Protein AF-A0A8J6YPR9-F1 (afdb_monomer_lite)

Secondary structure (DSSP, 8-state):
-HHHHHHHHHHHHHHHHHHHHHHHHH---S---HIIIIIHHHHHHHHHHHHHHHHHHHHHHHTT----HHHHHHHHHHHHHHHHHHHHHHHHHHHH-TTHHHHHHHHHHHHHHHHHHHHHTT---SSS-S--HHHHHHHHHHHHHHHHHHHHHHHHHHHHHHHHHTT--

Radius of gyration: 18.38 Å; chains: 1; bounding box: 36×32×60 Å

Structure (mmCIF, N/CA/C/O backbone):
data_AF-A0A8J6YPR9-F1
#
_entry.id   AF-A0A8J6YPR9-F1
#
loop_
_atom_site.group_PDB
_atom_site.id
_atom_site.type_symbol
_atom_site.label_atom_id
_atom_site.label_alt_id
_atom_site.label_comp_id
_atom_site.label_asym_id
_atom_site.label_entity_id
_atom_site.label_seq_id
_atom_site.pdbx_PDB_ins_code
_atom_site.Cartn_x
_atom_site.Cartn_y
_atom_site.Cartn_z
_atom_site.occupancy
_atom_site.B_iso_or_equiv
_atom_site.auth_seq_id
_atom_site.auth_comp_id
_atom_site.auth_asym_id
_atom_site.auth_atom_id
_atom_site.pdbx_PDB_model_num
ATOM 1 N N . LEU A 1 1 ? -7.363 9.226 1.409 1.00 83.69 1 LEU A N 1
ATOM 2 C CA . LEU A 1 1 ? -7.779 8.668 0.100 1.00 83.69 1 LEU A CA 1
ATOM 3 C C . LEU A 1 1 ? -6.749 8.934 -0.997 1.00 83.69 1 LEU A C 1
ATOM 5 O O . LEU A 1 1 ? -6.087 7.987 -1.381 1.00 83.69 1 LEU A O 1
ATOM 9 N N . LEU A 1 2 ? -6.554 10.178 -1.457 1.00 90.38 2 LEU A N 1
ATOM 10 C CA . LEU A 1 2 ? -5.672 10.500 -2.596 1.00 90.38 2 LEU A CA 1
ATOM 11 C C . LEU A 1 2 ? -4.241 9.928 -2.480 1.00 90.38 2 LEU A C 1
ATOM 13 O O . LEU A 1 2 ? -3.763 9.321 -3.428 1.00 90.38 2 LEU A O 1
ATOM 17 N N . VAL A 1 3 ? -3.612 10.000 -1.301 1.00 91.25 3 VAL A N 1
ATOM 18 C CA . VAL A 1 3 ? -2.294 9.376 -1.035 1.00 91.25 3 VAL A CA 1
ATOM 19 C C . VAL A 1 3 ? -2.285 7.860 -1.296 1.00 91.25 3 VAL A C 1
ATOM 21 O O . VAL A 1 3 ? -1.325 7.345 -1.852 1.00 91.25 3 VAL A O 1
ATOM 24 N N . ILE A 1 4 ? -3.370 7.150 -0.963 1.00 91.00 4 ILE A N 1
ATOM 25 C CA . ILE A 1 4 ? -3.507 5.697 -1.180 1.00 91.00 4 ILE A CA 1
ATOM 26 C C . ILE A 1 4 ? -3.558 5.392 -2.683 1.00 91.00 4 ILE A C 1
ATOM 28 O O . ILE A 1 4 ? -2.908 4.458 -3.141 1.00 91.00 4 ILE A O 1
ATOM 32 N N . LEU A 1 5 ? -4.293 6.206 -3.453 1.00 93.44 5 LEU A N 1
ATOM 33 C CA . LEU A 1 5 ? -4.380 6.080 -4.913 1.00 93.44 5 LEU A CA 1
ATOM 34 C C . LEU A 1 5 ? -3.020 6.340 -5.576 1.00 93.44 5 LEU A C 1
ATOM 36 O O . LEU A 1 5 ? -2.607 5.567 -6.435 1.00 93.44 5 LEU A O 1
ATOM 40 N N . ILE A 1 6 ? -2.310 7.392 -5.144 1.00 92.62 6 ILE A N 1
ATOM 41 C CA . ILE A 1 6 ? -0.958 7.707 -5.630 1.00 92.62 6 ILE A CA 1
ATOM 42 C C . ILE A 1 6 ? -0.003 6.559 -5.301 1.00 92.62 6 ILE A C 1
ATOM 44 O O . ILE A 1 6 ? 0.664 6.074 -6.207 1.00 92.62 6 ILE A O 1
ATOM 48 N N . TYR A 1 7 ? 0.031 6.074 -4.056 1.00 90.38 7 TYR A N 1
ATOM 49 C CA . TYR A 1 7 ? 0.888 4.948 -3.679 1.00 90.38 7 TYR A CA 1
ATOM 50 C C . TYR A 1 7 ? 0.592 3.707 -4.534 1.00 90.38 7 TYR A C 1
ATOM 52 O O . TYR A 1 7 ? 1.498 3.153 -5.151 1.00 90.38 7 TYR A O 1
ATOM 60 N N . ALA A 1 8 ? -0.680 3.296 -4.605 1.00 92.19 8 ALA A N 1
ATOM 61 C CA . ALA A 1 8 ? -1.105 2.105 -5.339 1.00 92.19 8 ALA A CA 1
ATOM 62 C C . ALA A 1 8 ? -0.763 2.169 -6.835 1.00 92.19 8 ALA A C 1
ATOM 64 O O . ALA A 1 8 ? -0.546 1.127 -7.446 1.00 92.19 8 ALA A O 1
ATOM 65 N N . PHE A 1 9 ? -0.744 3.366 -7.431 1.00 92.62 9 PHE A N 1
ATOM 66 C CA . PHE A 1 9 ? -0.441 3.561 -8.850 1.00 92.62 9 PHE A CA 1
ATOM 67 C C . PHE A 1 9 ? 1.059 3.703 -9.118 1.00 92.62 9 PHE A C 1
AT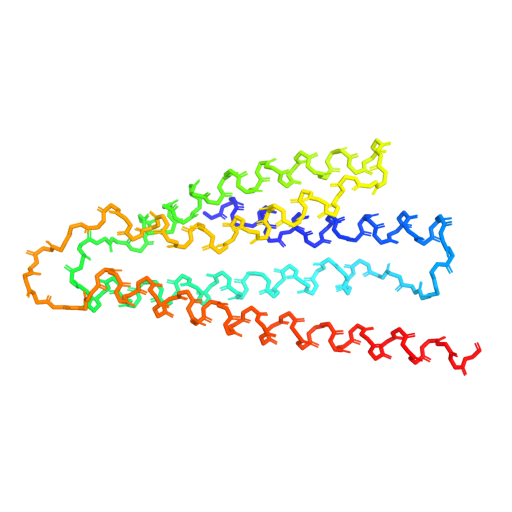OM 69 O O . PHE A 1 9 ? 1.602 3.021 -9.987 1.00 92.62 9 PHE A O 1
ATOM 76 N N . PHE A 1 10 ? 1.748 4.562 -8.364 1.00 89.50 10 PHE A N 1
ATOM 77 C CA . PHE A 1 10 ? 3.169 4.811 -8.586 1.00 89.50 10 PHE A CA 1
ATOM 78 C C . PHE A 1 10 ? 4.036 3.609 -8.205 1.00 89.50 10 PHE A C 1
ATOM 80 O O . PHE A 1 10 ? 5.068 3.416 -8.841 1.00 89.50 10 PHE A O 1
ATOM 87 N N . PHE A 1 11 ? 3.637 2.787 -7.222 1.00 87.19 11 PHE A N 1
ATOM 88 C CA . PHE A 1 11 ? 4.412 1.605 -6.834 1.00 87.19 11 PHE A CA 1
ATOM 89 C C . PHE A 1 11 ? 4.656 0.662 -8.024 1.00 87.19 11 PHE A C 1
ATOM 91 O O . PHE A 1 11 ? 5.816 0.497 -8.404 1.00 87.19 11 PHE A O 1
ATOM 98 N N . PRO A 1 12 ? 3.630 0.107 -8.697 1.00 88.50 12 PRO A N 1
ATOM 99 C CA . PRO A 1 12 ? 3.859 -0.735 -9.866 1.00 88.50 12 PRO A CA 1
ATOM 100 C C . PRO A 1 12 ? 4.373 0.038 -11.090 1.00 88.50 12 PRO A C 1
ATOM 102 O O . PRO A 1 12 ? 5.142 -0.522 -11.866 1.00 88.50 12 PRO A O 1
ATOM 105 N N . LEU A 1 13 ? 4.042 1.328 -11.247 1.00 89.38 13 LEU A N 1
ATOM 106 C CA . LEU A 1 13 ? 4.606 2.162 -12.317 1.00 89.38 13 LEU A CA 1
ATOM 107 C C . LEU A 1 13 ? 6.139 2.270 -12.226 1.00 89.38 13 LEU A C 1
ATOM 109 O O . LEU A 1 13 ? 6.826 2.197 -13.243 1.00 89.38 13 LEU A O 1
ATOM 113 N N . MET A 1 14 ? 6.680 2.415 -11.017 1.00 85.12 14 MET A N 1
ATOM 114 C CA . MET A 1 14 ? 8.121 2.459 -10.766 1.00 85.12 14 MET A CA 1
ATOM 115 C C . MET A 1 14 ? 8.794 1.121 -11.107 1.00 85.12 14 MET A C 1
ATOM 117 O O . MET A 1 14 ? 9.836 1.125 -11.760 1.00 85.12 14 MET A O 1
ATOM 121 N N . PHE A 1 15 ? 8.1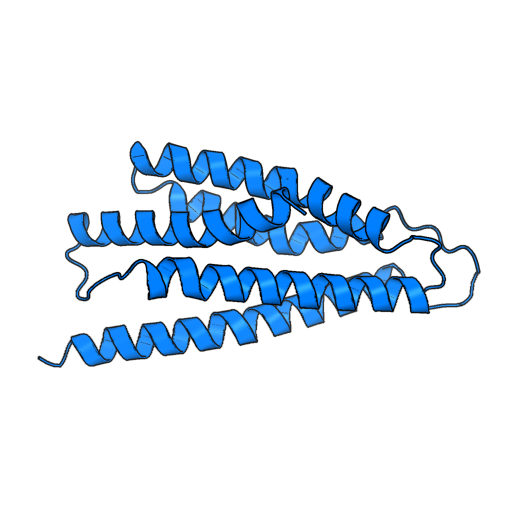87 -0.017 -10.745 1.00 79.88 15 PHE A N 1
ATOM 122 C CA . PHE A 1 15 ? 8.685 -1.337 -11.162 1.00 79.88 15 PHE A CA 1
ATOM 123 C C . PHE A 1 15 ? 8.634 -1.519 -12.684 1.00 79.88 15 PHE A C 1
ATOM 125 O O . PHE A 1 15 ? 9.585 -2.032 -13.264 1.00 79.88 15 PHE A O 1
ATOM 132 N N . TYR A 1 16 ? 7.571 -1.058 -13.347 1.00 85.94 16 TYR A N 1
ATOM 133 C CA . TYR A 1 16 ? 7.458 -1.096 -14.806 1.00 85.94 16 TYR A CA 1
ATOM 134 C C . TYR A 1 16 ? 8.562 -0.287 -15.506 1.00 85.94 16 TYR A C 1
ATOM 136 O O . TYR A 1 16 ? 9.188 -0.797 -16.431 1.00 85.94 16 TYR A O 1
ATOM 144 N N . VAL A 1 17 ? 8.861 0.932 -15.040 1.00 84.81 17 VAL A N 1
ATOM 145 C CA . VAL A 1 17 ? 9.975 1.735 -15.583 1.00 84.81 17 VAL A CA 1
ATOM 146 C C . VAL A 1 17 ? 11.331 1.069 -15.329 1.00 84.81 17 VAL A C 1
ATOM 148 O O . VAL A 1 17 ? 12.166 1.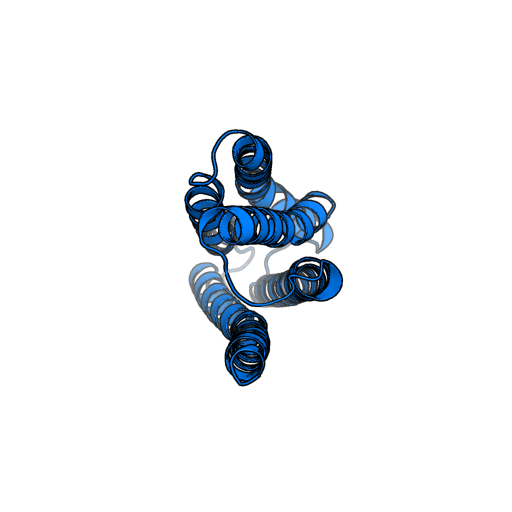047 -16.232 1.00 84.81 17 VAL A O 1
ATOM 151 N N . GLY A 1 18 ? 11.539 0.468 -14.152 1.00 79.38 18 GLY A N 1
ATOM 152 C CA . GLY A 1 18 ? 12.735 -0.332 -13.867 1.00 79.38 18 GLY A CA 1
ATOM 153 C C . GLY A 1 18 ? 12.904 -1.498 -14.849 1.00 79.38 18 GLY A C 1
ATOM 154 O O . GLY A 1 18 ? 13.946 -1.618 -15.486 1.00 79.38 18 GLY A O 1
ATOM 155 N N . LEU A 1 19 ? 11.853 -2.300 -15.050 1.00 78.50 19 LEU A N 1
ATOM 156 C CA . LEU A 1 19 ? 11.863 -3.437 -15.979 1.00 78.50 19 LEU A CA 1
ATOM 157 C C . LEU A 1 19 ? 12.120 -3.025 -17.436 1.00 78.50 19 LEU A C 1
ATOM 159 O O . LEU A 1 19 ? 12.846 -3.726 -18.140 1.00 78.50 19 LEU A O 1
ATOM 163 N N . LEU A 1 20 ? 11.578 -1.888 -17.889 1.00 82.75 20 LEU A N 1
ATOM 164 C CA . LEU A 1 20 ? 11.875 -1.359 -19.224 1.00 82.75 20 LEU A CA 1
ATOM 165 C C . LEU A 1 20 ? 13.362 -1.009 -19.382 1.00 82.75 20 LEU A C 1
ATOM 167 O O . LEU A 1 20 ? 13.964 -1.410 -20.375 1.00 82.75 20 LEU A O 1
ATOM 171 N N . ARG A 1 21 ? 13.980 -0.351 -18.391 1.00 78.25 21 ARG A N 1
ATOM 172 C CA . ARG A 1 21 ? 15.427 -0.068 -18.416 1.00 78.25 21 ARG A CA 1
ATOM 173 C C . ARG A 1 21 ? 16.266 -1.347 -18.407 1.00 78.25 21 ARG A C 1
ATOM 175 O O . ARG A 1 21 ? 17.200 -1.474 -19.190 1.00 78.25 21 ARG A O 1
ATOM 182 N N . MET A 1 22 ? 15.886 -2.347 -17.610 1.00 75.69 22 MET A N 1
ATOM 183 C CA . MET A 1 22 ? 16.559 -3.653 -17.622 1.00 75.69 22 MET A CA 1
ATOM 184 C C . MET A 1 22 ? 16.404 -4.397 -18.962 1.00 75.69 22 MET A C 1
ATOM 186 O O . MET A 1 22 ? 17.311 -5.134 -19.349 1.00 75.69 22 MET A O 1
ATOM 190 N N . LYS A 1 23 ? 15.295 -4.208 -19.700 1.00 80.44 23 LYS A N 1
ATOM 191 C CA . LYS A 1 23 ? 15.139 -4.736 -21.071 1.00 80.44 23 LYS A CA 1
ATOM 192 C C . LYS A 1 23 ? 16.139 -4.096 -22.034 1.00 80.44 23 LYS A C 1
ATOM 194 O O . LYS A 1 23 ? 16.719 -4.809 -22.847 1.00 80.44 23 LYS A O 1
ATOM 199 N N . GLU A 1 24 ? 16.346 -2.785 -21.929 1.00 78.44 24 GLU A N 1
ATOM 200 C CA . GLU A 1 24 ? 17.310 -2.037 -22.749 1.00 78.44 24 GLU A CA 1
ATOM 201 C C . GLU A 1 24 ? 18.767 -2.422 -22.430 1.00 78.44 24 GLU A C 1
ATOM 203 O O . GLU A 1 24 ? 19.571 -2.566 -23.348 1.00 78.44 24 GLU A O 1
ATOM 208 N N . GLU A 1 25 ? 19.103 -2.640 -21.154 1.00 76.12 25 GLU A N 1
ATOM 209 C CA . GLU A 1 25 ? 20.479 -2.923 -20.709 1.00 76.12 25 GLU A CA 1
ATOM 210 C C . GLU A 1 25 ? 20.885 -4.408 -20.790 1.00 76.12 25 GLU A C 1
ATOM 212 O O . GLU A 1 25 ? 22.040 -4.710 -21.089 1.00 76.12 25 GLU A O 1
ATOM 217 N N . ILE A 1 26 ? 19.966 -5.344 -20.516 1.00 74.50 26 ILE A N 1
ATOM 218 C CA . ILE A 1 26 ? 20.267 -6.782 -20.321 1.00 74.50 26 ILE A CA 1
ATOM 219 C C . ILE A 1 26 ? 19.512 -7.676 -21.333 1.00 74.50 26 ILE A C 1
ATOM 221 O O . ILE A 1 26 ? 19.571 -8.899 -21.252 1.00 74.50 26 ILE A O 1
ATOM 225 N N . LEU A 1 27 ? 18.812 -7.089 -22.315 1.00 72.00 27 LEU A N 1
ATOM 226 C CA . LEU A 1 27 ? 18.060 -7.811 -23.359 1.00 72.00 27 LEU A CA 1
ATOM 227 C C . LEU A 1 27 ? 17.079 -8.856 -22.793 1.00 72.00 27 LEU A C 1
ATOM 229 O O . LEU A 1 27 ? 16.980 -9.977 -23.295 1.00 72.00 27 LEU A O 1
ATOM 233 N N . LEU A 1 28 ? 16.337 -8.488 -21.741 1.00 71.50 28 LEU A N 1
ATOM 234 C CA . LEU A 1 28 ? 15.324 -9.367 -21.151 1.00 71.50 28 LEU A CA 1
ATOM 235 C C . LEU A 1 28 ? 14.276 -9.789 -22.206 1.00 71.50 28 LEU A C 1
ATOM 237 O O . LEU A 1 28 ? 13.653 -8.914 -22.821 1.00 71.50 28 LEU A O 1
ATOM 241 N N . PRO A 1 29 ? 14.037 -11.101 -22.404 1.00 67.56 29 PRO A N 1
ATOM 242 C CA . PRO A 1 29 ? 13.009 -11.578 -23.320 1.00 67.56 29 PRO A CA 1
ATOM 243 C C . PRO A 1 29 ? 11.608 -11.267 -22.775 1.00 67.56 29 PRO A C 1
ATOM 245 O O . PRO A 1 29 ? 11.366 -11.336 -21.570 1.00 67.56 29 PRO A O 1
ATOM 248 N N . GLY A 1 30 ? 10.676 -10.962 -23.681 1.00 71.44 30 GLY A N 1
ATOM 249 C CA . GLY A 1 30 ? 9.266 -10.711 -23.368 1.00 71.44 30 GLY A CA 1
ATOM 250 C C . GLY A 1 30 ? 8.819 -9.254 -23.528 1.00 71.44 30 GLY A C 1
ATOM 251 O O . GLY A 1 30 ? 9.616 -8.312 -23.512 1.00 71.44 30 GLY A O 1
ATOM 252 N N . ASP A 1 31 ? 7.509 -9.066 -23.694 1.00 78.06 31 ASP A N 1
ATOM 253 C CA . ASP A 1 31 ? 6.888 -7.754 -23.878 1.00 78.06 31 ASP A CA 1
ATOM 254 C C . ASP A 1 31 ? 6.195 -7.265 -22.606 1.00 78.06 31 ASP A C 1
ATOM 256 O O . ASP A 1 31 ? 5.124 -7.726 -22.209 1.00 78.06 31 ASP A O 1
ATOM 260 N N . PHE A 1 32 ? 6.816 -6.268 -21.976 1.00 82.50 32 PHE A N 1
ATOM 261 C CA . PHE A 1 32 ? 6.289 -5.590 -20.800 1.00 82.50 32 PHE A CA 1
ATOM 262 C C . PHE A 1 32 ? 5.120 -4.681 -21.196 1.00 82.50 32 PHE A C 1
ATOM 264 O O . PHE A 1 32 ? 5.316 -3.540 -21.612 1.00 82.50 32 PHE A O 1
ATOM 271 N N . THR A 1 33 ? 3.884 -5.171 -21.077 1.00 88.69 33 THR A N 1
ATOM 272 C CA . THR A 1 33 ? 2.693 -4.361 -21.378 1.00 88.69 33 THR A CA 1
ATOM 273 C C . THR A 1 33 ? 2.222 -3.563 -20.158 1.00 88.69 33 THR A C 1
ATOM 275 O O . THR A 1 33 ? 2.019 -4.107 -19.072 1.00 88.69 33 THR A O 1
ATOM 278 N N . PHE A 1 34 ? 1.966 -2.262 -20.328 1.00 88.38 34 PHE A N 1
ATOM 279 C CA . PHE A 1 34 ? 1.497 -1.378 -19.247 1.00 88.38 34 PHE A CA 1
ATOM 280 C C . PHE A 1 34 ? 0.247 -1.909 -18.510 1.00 88.38 34 PHE A C 1
ATOM 282 O O . PHE A 1 34 ? 0.126 -1.788 -17.290 1.00 88.38 34 PHE A O 1
ATOM 289 N N . LEU A 1 35 ? -0.679 -2.549 -19.236 1.00 90.12 35 LEU A N 1
ATOM 290 C CA . LEU A 1 35 ? -1.892 -3.135 -18.657 1.00 90.12 35 LEU A CA 1
ATOM 291 C C . LEU A 1 35 ? -1.574 -4.256 -17.651 1.00 90.12 35 LEU A C 1
ATOM 293 O O . LEU A 1 35 ? -2.188 -4.320 -16.585 1.00 90.12 35 LEU A O 1
ATOM 297 N N . GLN A 1 36 ? -0.614 -5.125 -17.977 1.00 86.94 36 GLN A N 1
ATOM 298 C CA . GLN A 1 36 ? -0.203 -6.223 -17.103 1.00 86.94 36 GLN A CA 1
ATOM 299 C C . GLN A 1 36 ? 0.653 -5.721 -15.940 1.00 86.94 36 GLN A C 1
ATOM 301 O O . GLN A 1 36 ? 0.367 -6.080 -14.808 1.00 86.94 36 GLN A O 1
ATOM 306 N N . TYR A 1 37 ? 1.648 -4.869 -16.201 1.00 86.88 37 TYR A N 1
ATOM 307 C CA . TYR A 1 37 ? 2.678 -4.515 -15.217 1.00 86.88 37 TYR A CA 1
ATOM 308 C C . TYR A 1 37 ? 2.346 -3.290 -14.351 1.00 86.88 37 TYR A C 1
ATOM 310 O O . TYR A 1 37 ? 2.949 -3.123 -13.294 1.00 86.88 37 TYR A O 1
ATOM 318 N N . VAL A 1 38 ? 1.378 -2.455 -14.751 1.00 91.06 38 VAL A N 1
ATOM 319 C CA . VAL A 1 38 ? 0.932 -1.286 -13.969 1.00 91.06 38 VAL A CA 1
ATOM 320 C C . VAL A 1 38 ? -0.524 -1.425 -13.539 1.00 91.06 38 VAL A C 1
ATOM 322 O O . VAL A 1 38 ? -0.814 -1.411 -12.344 1.00 91.06 38 VAL A O 1
ATOM 325 N N . MET A 1 39 ? -1.453 -1.594 -14.486 1.00 94.19 39 MET A N 1
ATOM 326 C CA . MET A 1 39 ? -2.891 -1.516 -14.180 1.00 94.19 39 MET A CA 1
ATOM 327 C C . MET A 1 39 ? -3.407 -2.699 -13.351 1.00 94.19 39 MET A C 1
ATOM 329 O O . MET A 1 39 ? -4.138 -2.475 -12.386 1.00 94.19 39 MET A O 1
ATOM 333 N N . LYS A 1 40 ? -3.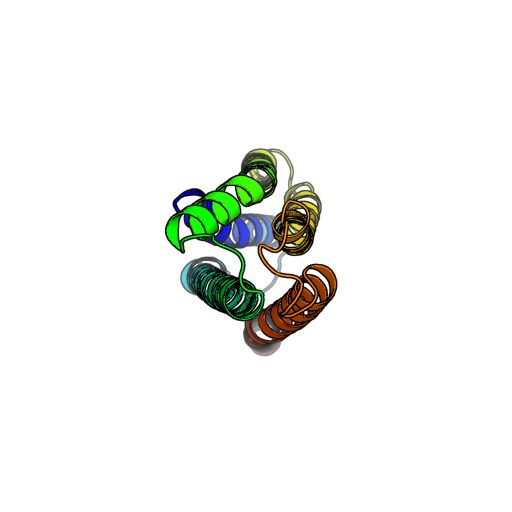026 -3.945 -13.677 1.00 90.19 40 LYS A N 1
ATOM 334 C CA . LYS A 1 40 ? -3.368 -5.125 -12.855 1.00 90.19 40 LYS A CA 1
ATOM 335 C C . LYS A 1 40 ? -2.849 -4.958 -11.406 1.00 90.19 40 LYS A C 1
ATOM 337 O O . LYS A 1 40 ? -3.681 -4.953 -10.496 1.00 90.19 40 LYS A O 1
ATOM 342 N N . PRO A 1 41 ? -1.536 -4.745 -11.158 1.00 90.12 41 PRO A N 1
ATOM 343 C CA . PRO A 1 41 ? -1.009 -4.459 -9.825 1.00 90.12 41 PRO A CA 1
ATOM 344 C C . PRO A 1 41 ? -1.671 -3.283 -9.110 1.00 90.12 41 PRO A C 1
ATOM 346 O O . PRO A 1 41 ? -1.943 -3.397 -7.921 1.00 90.12 41 PRO A O 1
ATOM 349 N N . PHE A 1 42 ? -1.983 -2.182 -9.802 1.00 93.56 42 PHE A N 1
ATOM 350 C CA . PHE A 1 42 ? -2.689 -1.040 -9.211 1.00 93.56 42 PHE A CA 1
ATOM 351 C C . PHE A 1 42 ? -4.013 -1.467 -8.562 1.00 93.56 42 PHE A C 1
ATOM 353 O O . PHE A 1 42 ? -4.244 -1.175 -7.387 1.00 93.56 42 PHE A O 1
ATOM 360 N N . PHE A 1 43 ? -4.853 -2.226 -9.273 1.00 93.81 43 PHE A N 1
ATOM 361 C CA . PHE A 1 43 ? -6.103 -2.738 -8.705 1.00 93.81 43 PHE A CA 1
ATOM 362 C C . PHE A 1 43 ? -5.878 -3.771 -7.589 1.00 93.81 43 PHE A C 1
ATOM 364 O O . PHE A 1 43 ? -6.630 -3.767 -6.613 1.00 93.81 43 PHE A O 1
ATOM 371 N N . LEU A 1 44 ? -4.826 -4.597 -7.667 1.00 91.25 44 LEU A N 1
ATOM 372 C CA . LEU A 1 44 ? -4.440 -5.498 -6.571 1.00 91.25 44 LEU A CA 1
ATOM 373 C C . LEU A 1 44 ? -4.014 -4.721 -5.314 1.00 91.25 44 LEU A C 1
ATOM 375 O O . LEU A 1 44 ? -4.424 -5.088 -4.214 1.00 91.25 44 LEU A O 1
ATOM 379 N N . PHE A 1 45 ? -3.275 -3.616 -5.452 1.00 89.81 45 PHE A N 1
ATOM 380 C CA . PHE A 1 45 ? -2.929 -2.732 -4.336 1.00 89.81 45 PHE A CA 1
ATOM 381 C C . PHE A 1 45 ? -4.155 -2.021 -3.757 1.00 89.81 45 PHE A C 1
ATOM 383 O O . PHE A 1 45 ? -4.280 -1.933 -2.537 1.00 89.81 45 PHE A O 1
ATOM 390 N N . LEU A 1 46 ? -5.101 -1.567 -4.587 1.00 92.88 46 LEU A N 1
ATOM 391 C CA . LEU A 1 46 ? -6.366 -1.013 -4.089 1.00 92.88 46 LEU A CA 1
ATOM 392 C C . LEU A 1 46 ? -7.180 -2.051 -3.303 1.00 92.88 46 LEU A C 1
ATOM 394 O O . LEU A 1 46 ? -7.697 -1.729 -2.232 1.00 92.88 46 LEU A O 1
ATOM 398 N N . LEU A 1 47 ? -7.257 -3.294 -3.788 1.00 92.69 47 LEU A N 1
ATOM 399 C CA . LEU A 1 47 ? -7.921 -4.393 -3.084 1.00 92.69 47 LEU A CA 1
ATOM 400 C C . LEU A 1 47 ? -7.208 -4.727 -1.766 1.00 92.69 47 LEU A C 1
ATOM 402 O O . LEU A 1 47 ? -7.861 -4.825 -0.728 1.00 92.69 47 LEU A O 1
ATOM 406 N N . PHE A 1 48 ? -5.876 -4.825 -1.783 1.00 90.25 48 PHE A N 1
ATOM 407 C CA . PHE A 1 48 ? -5.049 -4.990 -0.588 1.00 90.25 48 PHE A CA 1
ATOM 408 C C . PHE A 1 48 ? -5.365 -3.907 0.453 1.00 90.25 48 PHE A C 1
ATOM 410 O O . PHE A 1 48 ? -5.687 -4.233 1.598 1.00 90.25 48 PHE A O 1
ATOM 417 N N . PHE A 1 49 ? -5.353 -2.631 0.057 1.00 90.50 49 PHE A N 1
ATOM 418 C CA . PHE A 1 49 ? -5.653 -1.509 0.945 1.00 90.50 49 PHE A CA 1
ATOM 419 C C . PHE A 1 49 ? -7.090 -1.535 1.481 1.00 90.50 49 PHE A C 1
ATOM 421 O O . PHE A 1 49 ? -7.297 -1.253 2.661 1.00 90.50 49 PHE A O 1
ATOM 428 N N . ALA A 1 50 ? -8.074 -1.911 0.660 1.00 91.50 50 ALA A N 1
ATOM 429 C CA . ALA A 1 50 ? -9.465 -2.044 1.089 1.00 91.50 50 ALA A CA 1
ATOM 430 C C . ALA A 1 50 ? -9.644 -3.157 2.139 1.00 91.50 50 ALA A C 1
ATOM 432 O O . ALA A 1 50 ? -10.289 -2.936 3.165 1.00 91.50 50 ALA A O 1
ATOM 433 N N . VAL A 1 51 ? -9.022 -4.323 1.927 1.00 91.56 51 VAL A N 1
ATOM 434 C CA . VAL A 1 51 ? -9.042 -5.441 2.887 1.00 91.56 51 VAL A CA 1
ATOM 435 C C . VAL A 1 51 ? -8.325 -5.060 4.184 1.00 91.56 51 VAL A C 1
ATOM 437 O O . VAL A 1 51 ? -8.884 -5.249 5.262 1.00 91.56 51 VAL A O 1
ATOM 440 N N . ASN A 1 52 ? -7.136 -4.452 4.096 1.00 88.31 52 ASN A N 1
ATOM 441 C CA . ASN A 1 52 ? -6.387 -3.945 5.252 1.00 88.31 52 ASN A CA 1
ATOM 442 C C . ASN A 1 52 ? -7.242 -2.978 6.083 1.00 88.31 52 ASN A C 1
ATOM 444 O O . ASN A 1 52 ? -7.400 -3.163 7.288 1.00 88.31 52 ASN A O 1
ATOM 448 N N . TYR A 1 53 ? -7.836 -1.972 5.435 1.00 90.06 53 TYR A N 1
ATOM 449 C CA . TYR A 1 53 ? -8.712 -1.000 6.086 1.00 90.06 53 TYR A CA 1
ATOM 450 C C . TYR A 1 53 ? -9.907 -1.671 6.778 1.00 90.06 53 TYR A C 1
ATOM 452 O O . TYR A 1 53 ? -10.204 -1.337 7.924 1.00 90.06 53 TYR A O 1
ATOM 460 N N . GLY A 1 54 ? -10.552 -2.647 6.130 1.00 91.12 54 GLY A N 1
ATOM 461 C CA . GLY A 1 54 ? -11.659 -3.410 6.713 1.00 91.12 54 GLY A CA 1
ATOM 462 C C . GLY A 1 54 ? -11.255 -4.206 7.958 1.00 91.12 54 GLY A C 1
ATOM 463 O O . GLY A 1 54 ? -11.957 -4.159 8.968 1.00 91.12 54 GLY A O 1
ATOM 464 N N . VAL A 1 55 ? -10.099 -4.876 7.924 1.00 90.31 55 VAL A N 1
ATOM 465 C CA . VAL A 1 55 ? -9.535 -5.621 9.066 1.00 90.31 55 VAL A CA 1
ATOM 466 C C . VAL A 1 55 ? -9.220 -4.679 10.228 1.00 90.31 55 VAL A C 1
ATOM 468 O O . VAL A 1 55 ? -9.614 -4.947 11.365 1.00 90.31 55 VAL A O 1
ATOM 471 N N . ILE A 1 56 ? -8.574 -3.543 9.948 1.00 88.31 56 ILE A N 1
ATOM 472 C CA . ILE A 1 56 ? -8.279 -2.524 10.960 1.00 88.31 56 ILE A CA 1
ATOM 473 C C . ILE A 1 56 ? -9.583 -2.010 11.576 1.00 88.31 56 ILE A C 1
ATOM 475 O O . ILE A 1 56 ? -9.743 -2.047 12.795 1.00 88.31 56 ILE A O 1
ATOM 479 N N . TYR A 1 57 ? -10.540 -1.581 10.749 1.00 89.31 57 TYR A N 1
ATOM 480 C CA . TYR A 1 57 ? -11.824 -1.052 11.203 1.00 89.31 57 TYR A CA 1
ATOM 481 C C . TYR A 1 57 ? -12.574 -2.052 12.095 1.00 89.31 57 TYR A C 1
ATOM 483 O O . TYR A 1 57 ? -13.003 -1.688 13.191 1.00 89.31 57 TYR A O 1
ATOM 491 N N . PHE A 1 58 ? -12.624 -3.329 11.698 1.00 90.06 58 PHE A N 1
ATOM 492 C CA . PHE A 1 58 ? -13.190 -4.412 12.504 1.00 90.06 58 PHE A CA 1
ATOM 493 C C . PHE A 1 58 ? -12.538 -4.507 13.893 1.00 90.06 58 PHE A C 1
ATOM 495 O O . PHE A 1 58 ? -13.240 -4.510 14.908 1.00 90.06 58 PHE A O 1
ATOM 502 N N . PHE A 1 59 ? -11.203 -4.516 13.973 1.00 87.12 59 PHE A N 1
ATOM 503 C CA . PHE A 1 59 ? -10.508 -4.578 15.262 1.00 87.12 59 PHE A CA 1
ATOM 504 C C . PHE A 1 59 ? -10.709 -3.331 16.130 1.00 87.12 59 PHE A C 1
ATOM 506 O O . PHE A 1 59 ? -10.785 -3.463 17.351 1.00 87.12 59 PHE A O 1
ATOM 513 N N . TYR A 1 60 ? -10.851 -2.140 15.545 1.00 84.00 60 TYR A N 1
ATOM 514 C CA . TYR A 1 60 ? -11.198 -0.928 16.299 1.00 84.00 60 TYR A CA 1
ATOM 515 C C . TYR A 1 60 ? -12.616 -1.009 16.881 1.00 84.00 60 TYR A C 1
ATOM 517 O O . TYR A 1 60 ? -12.817 -0.671 18.052 1.00 84.00 60 TYR A O 1
ATOM 525 N N . THR A 1 61 ? -13.582 -1.513 16.103 1.00 85.31 61 THR A N 1
ATOM 526 C CA . THR A 1 61 ? -14.962 -1.735 16.556 1.00 85.31 61 THR A CA 1
ATOM 527 C C . THR A 1 61 ? -15.016 -2.754 17.699 1.00 85.31 61 THR A C 1
ATOM 529 O O . THR A 1 61 ? -15.582 -2.467 18.755 1.00 85.31 61 THR A O 1
ATOM 532 N N . VAL A 1 62 ? -14.371 -3.916 17.548 1.00 86.88 62 VAL A N 1
ATOM 533 C CA . VAL A 1 62 ? -14.320 -4.967 18.586 1.00 86.88 62 VAL A CA 1
ATOM 534 C C . VAL A 1 62 ? -13.499 -4.529 19.810 1.00 86.88 62 VAL A C 1
ATOM 536 O O . VAL A 1 62 ? -13.830 -4.870 20.947 1.00 86.88 62 VAL A O 1
ATOM 539 N N . GLY A 1 63 ? -12.452 -3.727 19.604 1.00 82.69 63 GLY A N 1
ATOM 540 C CA . GLY A 1 63 ? -11.626 -3.123 20.652 1.00 82.69 63 GLY A CA 1
ATOM 541 C C . GLY A 1 63 ? -12.296 -1.983 21.427 1.00 82.69 63 GLY A C 1
ATOM 542 O O . GLY A 1 63 ? -11.696 -1.481 22.378 1.00 82.69 63 GLY A O 1
ATOM 543 N N . LYS A 1 64 ? -13.520 -1.577 21.051 1.00 82.25 64 LYS A N 1
ATOM 544 C CA . LYS A 1 64 ? -14.275 -0.461 21.653 1.00 82.25 64 LYS A CA 1
ATOM 545 C C . LYS A 1 64 ? -13.480 0.849 21.691 1.00 82.25 64 LYS A C 1
ATOM 547 O O . LYS A 1 64 ? -13.479 1.573 22.688 1.00 82.25 64 LYS A O 1
ATOM 552 N N . VAL A 1 65 ? -12.792 1.148 20.593 1.00 80.44 65 VAL A N 1
ATOM 553 C CA . VAL A 1 65 ? -12.106 2.425 20.385 1.00 80.44 65 VAL A CA 1
ATOM 554 C C . VAL A 1 65 ? -13.075 3.377 19.685 1.00 80.44 65 VAL A C 1
ATOM 556 O O . VAL A 1 65 ? -13.542 3.067 18.589 1.00 80.44 65 VAL A O 1
ATOM 559 N N . LYS A 1 66 ? -13.368 4.549 20.268 1.00 76.88 66 LYS A N 1
ATOM 560 C CA . LYS A 1 66 ? -14.094 5.608 19.546 1.00 76.88 66 LYS A CA 1
ATOM 561 C C . LYS A 1 66 ? -13.197 6.198 18.462 1.00 76.88 66 LYS A C 1
ATOM 563 O O . LYS A 1 66 ? -12.405 7.103 18.711 1.00 76.88 66 LYS A O 1
ATOM 568 N N . MET A 1 67 ? -13.341 5.680 17.249 1.00 82.19 67 MET A N 1
ATOM 569 C CA . MET A 1 67 ? -12.808 6.296 16.044 1.00 82.19 67 MET A CA 1
ATOM 570 C C . MET A 1 67 ? -13.766 6.029 14.889 1.00 82.19 67 MET A C 1
ATOM 572 O O . MET A 1 67 ? -14.145 4.886 14.638 1.00 82.19 67 MET A O 1
ATOM 576 N N . ASP A 1 68 ? -14.190 7.086 14.208 1.00 87.56 68 ASP A N 1
ATOM 577 C CA . ASP A 1 68 ? -15.028 6.978 13.023 1.00 87.56 68 ASP A CA 1
ATOM 578 C C . ASP A 1 68 ? -14.209 6.495 11.811 1.00 87.56 68 ASP A C 1
ATOM 580 O O . ASP A 1 68 ? -12.980 6.630 11.748 1.00 87.56 68 ASP A O 1
ATOM 584 N N . GLY A 1 69 ? -14.904 5.924 10.825 1.00 86.69 69 GLY A N 1
ATOM 585 C CA . GLY A 1 69 ? -14.268 5.360 9.635 1.00 86.69 69 GLY A CA 1
ATOM 586 C C . GLY A 1 69 ? -13.504 6.394 8.799 1.00 86.69 69 GLY A C 1
ATOM 587 O O . GLY A 1 69 ? -12.473 6.051 8.212 1.00 86.69 69 GLY A O 1
ATOM 588 N N . PHE A 1 70 ? -13.948 7.656 8.778 1.00 88.69 70 PHE A N 1
ATOM 589 C CA . PHE A 1 70 ? -13.284 8.721 8.026 1.00 88.69 70 PHE A CA 1
ATOM 590 C C . PHE A 1 70 ? -11.982 9.154 8.704 1.00 88.69 70 PHE A C 1
ATOM 592 O O . PHE A 1 70 ? -10.958 9.233 8.025 1.00 88.69 70 PHE A O 1
ATOM 599 N N . THR A 1 71 ? -11.961 9.325 10.028 1.00 88.12 71 THR A N 1
ATOM 600 C CA . THR A 1 71 ? -10.728 9.565 10.797 1.00 88.12 71 THR A CA 1
ATOM 601 C C . THR A 1 71 ? -9.745 8.406 10.659 1.00 88.12 71 THR A C 1
ATOM 603 O O . THR A 1 71 ? -8.545 8.646 10.516 1.00 88.12 71 THR A O 1
ATOM 606 N N . LEU A 1 72 ? -10.216 7.151 10.637 1.00 87.38 72 LEU A N 1
ATOM 607 C CA . LEU A 1 72 ? -9.350 6.002 10.352 1.00 87.38 72 LEU A CA 1
ATOM 608 C C . LEU A 1 72 ? -8.730 6.085 8.956 1.00 87.38 72 LEU A C 1
ATOM 610 O O . LEU A 1 72 ? -7.515 5.957 8.823 1.00 87.38 72 LEU A O 1
ATOM 614 N N . LEU A 1 73 ? -9.535 6.351 7.928 1.00 88.81 73 LEU A N 1
ATOM 615 C CA . LEU A 1 73 ? -9.062 6.449 6.546 1.00 88.81 73 LEU A CA 1
ATOM 616 C C . LEU A 1 73 ? -8.127 7.655 6.335 1.00 88.81 73 LEU A C 1
ATOM 618 O O . LEU A 1 73 ? -7.194 7.589 5.530 1.00 88.81 73 LEU A O 1
ATOM 622 N N . ALA A 1 74 ? -8.356 8.746 7.069 1.00 87.94 74 ALA A N 1
ATOM 623 C CA . ALA A 1 74 ? -7.483 9.911 7.104 1.00 87.94 74 ALA A CA 1
ATOM 624 C C . ALA A 1 74 ? -6.131 9.563 7.739 1.00 87.94 74 ALA A C 1
ATOM 626 O O . ALA A 1 74 ? -5.108 9.770 7.095 1.00 87.94 74 ALA A O 1
ATOM 627 N N . ARG A 1 75 ? -6.110 8.949 8.933 1.00 86.62 75 ARG A N 1
ATOM 628 C CA . ARG A 1 75 ? -4.869 8.480 9.585 1.00 86.62 75 ARG A CA 1
ATOM 629 C C . ARG A 1 75 ? -4.098 7.495 8.707 1.00 86.62 75 ARG A C 1
ATOM 631 O O . ARG A 1 75 ? -2.889 7.645 8.561 1.00 86.62 75 ARG A O 1
ATOM 638 N N . TYR A 1 76 ? -4.796 6.549 8.080 1.00 85.81 76 TYR A N 1
ATOM 639 C CA . TYR A 1 76 ? -4.213 5.584 7.146 1.00 85.81 76 TYR A CA 1
ATOM 640 C C . TYR A 1 76 ? -3.497 6.284 5.981 1.00 85.81 76 TYR A C 1
ATOM 642 O O . TYR A 1 76 ? -2.326 6.025 5.712 1.00 85.81 76 TYR A O 1
ATOM 650 N N . GLY A 1 77 ? -4.173 7.249 5.345 1.00 86.38 77 GLY A N 1
ATOM 651 C CA . GLY A 1 77 ? -3.581 8.078 4.295 1.00 86.38 77 GLY A CA 1
ATOM 652 C C . GLY A 1 77 ? -2.409 8.936 4.783 1.00 86.38 77 GLY A C 1
ATOM 653 O O . GLY A 1 77 ? -1.395 9.005 4.098 1.00 86.38 77 GLY A O 1
ATOM 654 N N . SER A 1 78 ? -2.513 9.551 5.964 1.00 87.81 78 SER A N 1
ATOM 655 C CA . SER A 1 78 ? -1.453 10.397 6.523 1.00 87.81 78 SER A CA 1
ATOM 656 C C . SER A 1 78 ? -0.159 9.621 6.752 1.00 87.81 78 SER A C 1
ATOM 658 O O . SER A 1 78 ? 0.896 10.091 6.334 1.00 87.81 78 SER A O 1
ATOM 660 N N . ILE A 1 79 ? -0.220 8.422 7.342 1.00 86.06 79 ILE A N 1
ATOM 661 C CA . ILE A 1 79 ? 0.981 7.609 7.607 1.00 86.06 79 ILE A CA 1
ATOM 662 C C . ILE A 1 79 ? 1.587 7.084 6.290 1.00 86.06 79 ILE A C 1
ATOM 664 O O . ILE A 1 79 ? 2.807 7.071 6.146 1.00 86.06 79 ILE A O 1
ATOM 668 N N . LEU A 1 80 ? 0.762 6.762 5.282 1.00 87.25 80 LEU A N 1
ATOM 669 C CA . LEU A 1 80 ? 1.234 6.416 3.932 1.00 87.25 80 LEU A CA 1
ATOM 670 C C . LEU A 1 80 ? 1.908 7.576 3.179 1.00 87.25 80 LEU A C 1
ATOM 672 O O . LEU A 1 80 ? 2.577 7.324 2.175 1.00 87.25 80 LEU A O 1
ATOM 676 N N . THR A 1 81 ? 1.791 8.826 3.640 1.00 88.56 81 THR A N 1
ATOM 677 C CA . THR A 1 81 ? 2.394 9.988 2.957 1.00 88.56 81 THR A CA 1
ATOM 678 C C . THR A 1 81 ? 3.906 9.842 2.830 1.00 88.56 81 THR A C 1
ATOM 680 O O . THR A 1 81 ? 4.431 10.043 1.741 1.00 88.56 81 THR A O 1
ATOM 683 N N . LEU A 1 82 ? 4.608 9.439 3.896 1.00 85.31 82 LEU A N 1
ATOM 684 C CA . LEU A 1 82 ? 6.069 9.308 3.869 1.00 85.31 82 LEU A CA 1
ATOM 685 C C . LEU A 1 82 ? 6.543 8.188 2.911 1.00 85.31 82 LEU A C 1
ATOM 687 O O . LEU A 1 82 ? 7.358 8.496 2.040 1.00 85.31 82 LEU A O 1
ATOM 691 N N . PRO A 1 83 ? 6.011 6.945 2.959 1.00 86.00 83 PRO A N 1
ATOM 692 C CA . PRO A 1 83 ? 6.283 5.929 1.937 1.00 86.00 83 PRO A CA 1
ATOM 693 C C . PRO A 1 83 ? 5.964 6.387 0.509 1.00 86.00 83 PRO A C 1
ATOM 695 O O . PRO A 1 83 ? 6.734 6.112 -0.405 1.00 86.00 83 PRO A O 1
ATOM 698 N N . THR A 1 84 ? 4.864 7.122 0.311 1.00 89.00 84 THR A N 1
ATOM 699 C CA . THR A 1 84 ? 4.490 7.662 -1.010 1.00 89.00 84 THR A CA 1
ATOM 700 C C . THR A 1 84 ? 5.505 8.691 -1.504 1.00 89.00 84 THR A C 1
ATOM 702 O O . THR A 1 84 ? 5.863 8.690 -2.675 1.00 89.00 84 THR A O 1
ATOM 705 N N . LEU A 1 85 ? 5.997 9.559 -0.619 1.00 87.50 85 LEU A N 1
ATOM 706 C CA . LEU A 1 85 ? 6.948 10.618 -0.953 1.00 87.50 85 LEU A CA 1
ATOM 707 C C . LEU A 1 85 ? 8.332 10.034 -1.285 1.00 87.50 85 LEU A C 1
ATOM 709 O O . LEU A 1 85 ? 8.925 10.418 -2.291 1.00 87.50 85 LEU A O 1
ATOM 713 N N . LEU A 1 86 ? 8.793 9.033 -0.524 1.00 84.50 86 LEU A N 1
ATOM 714 C CA . LEU A 1 86 ? 9.984 8.243 -0.869 1.00 84.50 86 LEU A CA 1
ATOM 715 C C . LEU A 1 86 ? 9.845 7.573 -2.240 1.00 84.50 86 LEU A C 1
ATOM 717 O O . LEU A 1 86 ? 10.790 7.573 -3.022 1.00 84.50 86 LEU A O 1
ATOM 721 N N . LEU A 1 87 ? 8.662 7.047 -2.556 1.00 85.50 87 LEU A N 1
ATOM 722 C CA . LEU A 1 87 ? 8.408 6.372 -3.822 1.00 85.50 87 LEU A CA 1
ATOM 723 C C . LEU A 1 87 ? 8.273 7.338 -5.017 1.00 85.50 87 LEU A C 1
ATOM 725 O O . LEU A 1 87 ? 8.674 7.007 -6.129 1.00 85.50 87 LEU A O 1
ATOM 729 N N . LEU A 1 88 ? 7.792 8.564 -4.800 1.00 87.12 88 LEU A N 1
ATOM 730 C CA . LEU A 1 88 ? 7.861 9.629 -5.807 1.00 87.12 88 LEU A CA 1
ATOM 731 C C . LEU A 1 88 ? 9.313 10.056 -6.073 1.00 87.12 88 LEU A C 1
ATOM 733 O O . LEU A 1 88 ? 9.698 10.216 -7.229 1.00 87.12 88 LEU A O 1
ATOM 737 N N . ILE A 1 89 ? 10.141 10.176 -5.028 1.00 85.00 89 ILE A N 1
ATOM 738 C CA . ILE A 1 89 ? 11.586 10.430 -5.168 1.00 85.00 89 ILE A CA 1
ATOM 739 C C . ILE A 1 89 ? 12.263 9.281 -5.930 1.00 85.00 89 ILE A C 1
ATOM 741 O O . ILE A 1 89 ? 13.075 9.538 -6.818 1.00 85.00 89 ILE A O 1
ATOM 745 N N . ALA A 1 90 ? 11.894 8.030 -5.642 1.00 81.38 90 ALA A N 1
ATOM 746 C CA . ALA A 1 90 ? 12.352 6.841 -6.360 1.00 81.38 90 ALA A CA 1
ATOM 747 C C . ALA A 1 90 ? 12.044 6.912 -7.856 1.00 81.38 90 ALA A C 1
ATOM 749 O O . ALA A 1 90 ? 12.930 6.743 -8.691 1.00 81.38 90 ALA A O 1
ATOM 750 N N . PHE A 1 91 ? 10.786 7.206 -8.188 1.00 82.75 91 PHE A N 1
ATOM 751 C CA . PHE A 1 91 ? 10.310 7.313 -9.558 1.00 82.75 91 PHE A CA 1
ATOM 752 C C . PHE A 1 91 ? 11.017 8.443 -10.319 1.00 82.75 91 PHE A C 1
ATOM 754 O O . PHE A 1 91 ? 11.461 8.235 -11.443 1.00 82.75 91 PHE A O 1
ATOM 761 N N . LEU A 1 92 ? 11.220 9.610 -9.703 1.00 85.25 92 LEU A N 1
ATOM 762 C CA . LEU A 1 92 ? 11.987 10.698 -10.321 1.00 85.25 92 LEU A CA 1
ATOM 763 C C . LEU A 1 92 ? 13.472 10.334 -10.498 1.00 85.25 92 LEU A C 1
ATOM 765 O O . LEU A 1 92 ? 14.056 10.604 -11.545 1.00 85.25 92 LEU A O 1
ATOM 769 N N . SER A 1 93 ? 14.067 9.653 -9.516 1.00 80.06 93 SER A N 1
ATOM 770 C CA . SER A 1 93 ? 15.451 9.158 -9.590 1.00 80.06 93 SER A CA 1
ATOM 771 C C . SER A 1 93 ? 15.625 8.070 -10.657 1.00 80.06 93 SER A C 1
ATOM 773 O O . SER A 1 93 ? 16.704 7.961 -11.241 1.00 80.06 93 SER A O 1
ATOM 775 N N . SER A 1 94 ? 14.561 7.313 -10.963 1.00 76.62 94 SER A N 1
ATOM 776 C CA . SER A 1 94 ? 14.551 6.246 -11.976 1.00 76.62 94 SER A CA 1
ATOM 777 C C . SER A 1 94 ? 14.847 6.732 -13.393 1.00 76.62 94 SER A C 1
ATOM 779 O O . SER A 1 94 ? 15.288 5.930 -14.209 1.00 76.62 94 SER A O 1
ATOM 781 N N . PHE A 1 95 ? 14.673 8.028 -13.682 1.00 77.50 95 PHE A N 1
ATOM 782 C CA . PHE A 1 95 ? 15.071 8.633 -14.958 1.00 77.50 95 PHE A CA 1
ATOM 783 C C . PHE A 1 95 ? 16.573 8.942 -15.017 1.00 77.50 95 PHE A C 1
ATOM 785 O O . PHE A 1 95 ? 17.175 8.872 -16.088 1.00 77.50 95 PHE A O 1
ATOM 792 N N . ILE A 1 96 ? 17.196 9.238 -13.873 1.00 80.25 96 ILE A N 1
ATOM 793 C CA . ILE A 1 96 ? 18.610 9.624 -13.783 1.00 80.25 96 ILE A CA 1
ATOM 794 C C . ILE A 1 96 ? 19.502 8.377 -13.811 1.00 80.25 96 ILE A C 1
ATOM 796 O O . ILE A 1 96 ? 20.408 8.299 -14.634 1.00 80.25 96 ILE A O 1
ATOM 800 N N . THR A 1 97 ? 19.206 7.371 -12.979 1.00 70.88 97 THR A N 1
ATOM 801 C CA . THR A 1 97 ? 20.095 6.213 -12.768 1.00 70.88 97 THR A CA 1
ATOM 802 C C . THR A 1 97 ? 19.290 4.912 -12.614 1.00 70.88 97 THR A C 1
ATOM 804 O O . THR A 1 97 ? 18.341 4.894 -11.827 1.00 70.88 97 THR A O 1
ATOM 807 N N . PRO A 1 98 ? 19.654 3.810 -13.304 1.00 62.59 98 PRO A N 1
ATOM 808 C CA . PRO A 1 98 ? 18.857 2.575 -13.338 1.00 62.59 98 PRO A CA 1
ATOM 809 C C . PRO A 1 98 ? 18.801 1.796 -12.010 1.00 62.59 98 PRO A C 1
ATOM 811 O O . PRO A 1 98 ? 17.810 1.124 -11.769 1.00 62.59 98 PRO A O 1
ATOM 814 N N . PHE A 1 99 ? 19.795 1.921 -11.120 1.00 60.72 99 PHE A N 1
ATOM 815 C CA . PHE A 1 99 ? 19.901 1.114 -9.884 1.00 60.72 99 PHE A CA 1
ATOM 816 C C . PHE A 1 99 ? 19.079 1.606 -8.673 1.00 60.72 99 PHE A C 1
ATOM 818 O O . PHE A 1 99 ? 18.900 0.881 -7.696 1.00 60.72 99 PHE A O 1
ATOM 825 N N . PHE A 1 100 ? 18.583 2.846 -8.680 1.00 66.88 100 PHE A N 1
ATOM 826 C CA . PHE A 1 100 ? 17.848 3.406 -7.532 1.00 66.88 100 PHE A CA 1
ATOM 827 C C . PHE A 1 100 ? 16.384 2.935 -7.330 1.00 66.88 100 PHE A C 1
ATOM 829 O O . PHE A 1 100 ? 15.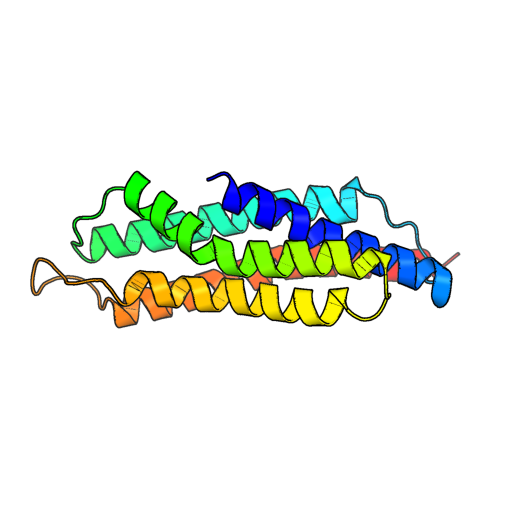950 2.931 -6.172 1.00 66.88 100 PHE A O 1
ATOM 836 N N . PRO A 1 101 ? 15.600 2.536 -8.358 1.00 64.00 101 PRO A N 1
ATOM 837 C CA . PRO A 1 101 ? 14.200 2.125 -8.187 1.00 64.00 101 PRO A CA 1
ATOM 838 C C . PRO A 1 101 ? 14.028 0.922 -7.258 1.00 64.00 101 PRO A C 1
ATOM 840 O O . PRO A 1 101 ? 13.094 0.889 -6.463 1.00 64.00 101 PRO A O 1
ATOM 843 N N . GLU A 1 102 ? 14.940 -0.046 -7.326 1.00 68.44 102 GLU A N 1
ATOM 844 C CA . GLU A 1 102 ? 14.890 -1.289 -6.549 1.00 68.44 102 GLU A CA 1
ATOM 845 C C . GLU A 1 102 ? 15.060 -1.014 -5.050 1.00 68.44 102 GLU A C 1
ATOM 847 O O . GLU A 1 102 ? 14.241 -1.437 -4.232 1.00 68.44 102 GLU A O 1
ATOM 852 N N . PHE A 1 103 ? 16.081 -0.228 -4.693 1.00 69.81 103 PHE A N 1
ATOM 853 C CA . PHE A 1 103 ? 16.373 0.155 -3.312 1.00 69.81 103 PHE A CA 1
ATOM 854 C C . PHE A 1 103 ? 15.230 0.959 -2.682 1.00 69.81 103 PHE A C 1
ATOM 856 O O . PHE A 1 103 ? 14.753 0.633 -1.592 1.00 69.81 103 PHE A O 1
ATOM 863 N N . PHE A 1 104 ? 14.740 1.992 -3.371 1.00 68.81 104 PHE A N 1
ATOM 864 C CA . PHE A 1 104 ? 13.629 2.780 -2.846 1.00 68.81 104 PHE A CA 1
ATOM 865 C C . PHE A 1 104 ? 12.289 2.028 -2.894 1.00 68.81 104 PHE A C 1
ATOM 867 O O . PHE A 1 104 ? 11.453 2.244 -2.018 1.00 68.81 104 PHE A O 1
ATOM 874 N N . GLY A 1 105 ? 12.082 1.121 -3.852 1.00 69.56 105 GLY A N 1
ATOM 875 C CA . GLY A 1 105 ? 10.925 0.225 -3.890 1.00 69.56 105 GLY A CA 1
ATOM 876 C C . GLY A 1 105 ? 10.902 -0.741 -2.710 1.00 69.56 105 GLY A C 1
ATOM 877 O O . GLY A 1 105 ? 9.866 -0.904 -2.062 1.00 69.56 105 GLY A O 1
ATOM 878 N N . PHE A 1 106 ? 12.062 -1.295 -2.351 1.00 73.12 106 PHE A N 1
ATOM 879 C CA . PHE A 1 106 ? 12.240 -2.064 -1.124 1.00 73.12 106 PHE A CA 1
ATOM 880 C C . PHE A 1 106 ? 11.895 -1.223 0.117 1.00 73.12 106 PHE A C 1
ATOM 882 O O . PHE A 1 106 ? 11.032 -1.631 0.897 1.00 73.12 106 PHE A O 1
ATOM 889 N N . LEU A 1 107 ? 12.452 -0.013 0.261 1.00 72.19 107 LEU A N 1
ATOM 890 C CA . LEU A 1 107 ? 12.123 0.890 1.377 1.00 72.19 107 LEU A CA 1
ATOM 891 C C . LEU A 1 107 ? 10.628 1.252 1.433 1.00 72.19 107 LEU A C 1
ATOM 893 O O . LEU A 1 107 ? 10.030 1.253 2.510 1.00 72.19 107 LEU A O 1
ATOM 897 N N . ALA A 1 108 ? 9.993 1.509 0.290 1.00 73.00 108 ALA A N 1
ATOM 898 C CA . ALA A 1 108 ? 8.563 1.790 0.221 1.00 73.00 108 ALA A CA 1
ATOM 899 C C . ALA A 1 108 ? 7.711 0.568 0.601 1.00 73.00 108 ALA A C 1
ATOM 901 O O . ALA A 1 108 ? 6.661 0.741 1.227 1.00 73.00 108 ALA A O 1
ATOM 902 N N . SER A 1 109 ? 8.161 -0.650 0.278 1.00 73.88 109 SER A N 1
ATOM 903 C CA . SER A 1 109 ? 7.504 -1.897 0.695 1.00 73.88 109 SER A CA 1
ATOM 904 C C . SER A 1 109 ? 7.674 -2.177 2.194 1.00 73.88 109 SER A C 1
ATOM 906 O O . SER A 1 109 ? 6.708 -2.557 2.851 1.00 73.88 109 SER A O 1
ATOM 908 N N . MET A 1 110 ? 8.836 -1.879 2.792 1.00 72.62 110 MET A N 1
ATOM 909 C CA . MET A 1 110 ? 8.992 -1.874 4.255 1.00 72.62 110 MET A CA 1
ATOM 910 C C . MET A 1 110 ? 8.073 -0.834 4.914 1.00 72.62 110 MET A C 1
ATOM 912 O O . MET A 1 110 ? 7.515 -1.073 5.991 1.00 72.62 110 MET A O 1
ATOM 916 N N . GLY A 1 111 ? 7.870 0.303 4.241 1.00 68.88 111 GLY A N 1
ATOM 917 C CA . GLY A 1 111 ? 6.898 1.330 4.605 1.00 68.88 111 GLY A CA 1
ATOM 918 C C . GLY A 1 111 ? 5.481 0.775 4.766 1.00 68.88 111 GLY A C 1
ATOM 919 O O . GLY A 1 111 ? 4.868 1.013 5.802 1.00 68.88 111 GLY A O 1
ATOM 920 N N . LEU A 1 112 ? 4.976 -0.015 3.808 1.00 71.38 112 LEU A N 1
ATOM 921 C CA . LEU A 1 112 ? 3.631 -0.621 3.875 1.00 71.38 112 LEU A CA 1
ATOM 922 C C . LEU A 1 112 ? 3.384 -1.387 5.177 1.00 71.38 112 LEU A C 1
ATOM 924 O O . LEU A 1 112 ? 2.361 -1.181 5.830 1.00 71.38 112 LEU A O 1
ATOM 928 N N . PHE A 1 113 ? 4.319 -2.253 5.566 1.00 70.94 113 PHE A N 1
ATOM 929 C CA . PHE A 1 113 ? 4.159 -3.076 6.763 1.00 70.94 113 PHE A CA 1
ATOM 930 C C . PHE A 1 113 ? 4.397 -2.277 8.049 1.00 70.94 113 PHE A C 1
ATOM 932 O O . PHE A 1 113 ? 3.699 -2.483 9.037 1.00 70.94 113 PHE A O 1
ATOM 939 N N . THR A 1 114 ? 5.315 -1.308 8.063 1.00 68.69 114 THR A N 1
ATOM 940 C CA . THR A 1 114 ? 5.532 -0.469 9.259 1.00 68.69 114 THR A CA 1
ATOM 941 C C . THR A 1 114 ? 4.386 0.515 9.518 1.00 68.69 114 THR A C 1
ATOM 943 O O . THR A 1 114 ? 4.011 0.697 10.678 1.00 68.69 114 THR A O 1
ATOM 946 N N . VAL A 1 115 ? 3.755 1.070 8.471 1.00 70.38 115 VAL A N 1
ATOM 947 C CA . VAL A 1 115 ? 2.552 1.933 8.545 1.00 70.38 115 VAL A CA 1
ATOM 948 C C . VAL A 1 115 ? 1.462 1.323 9.430 1.00 70.38 115 VAL A C 1
ATOM 950 O O . VAL A 1 115 ? 0.866 2.025 10.250 1.00 70.38 115 VAL A O 1
ATOM 953 N N . LEU A 1 116 ? 1.225 0.016 9.290 1.00 68.94 116 LEU A N 1
ATOM 954 C CA . LEU A 1 116 ? 0.188 -0.706 10.026 1.00 68.94 116 LEU A CA 1
ATOM 955 C C . LEU A 1 116 ? 0.419 -0.670 11.542 1.00 68.94 116 LEU A C 1
ATOM 957 O O . LEU A 1 116 ? -0.529 -0.454 12.291 1.00 68.94 116 LEU A O 1
ATOM 961 N N . SER A 1 117 ? 1.666 -0.793 12.006 1.00 68.69 117 SER A N 1
ATOM 962 C CA . SER A 1 117 ? 1.999 -0.718 13.437 1.00 68.69 117 SER A CA 1
ATOM 963 C C . SER A 1 117 ? 1.769 0.680 14.024 1.00 68.69 117 SER A C 1
ATOM 965 O O . SER A 1 117 ? 1.273 0.813 15.144 1.00 68.69 117 SER A O 1
ATOM 967 N N . PHE A 1 118 ? 2.066 1.742 13.266 1.00 72.56 118 PHE A N 1
ATOM 968 C CA . PHE A 1 118 ? 1.918 3.125 13.742 1.00 72.56 118 PHE A CA 1
ATOM 969 C C . PHE A 1 118 ? 0.458 3.562 13.955 1.00 72.56 118 PHE A C 1
ATOM 971 O O . PHE A 1 118 ? 0.211 4.490 14.725 1.00 72.56 118 PHE A O 1
ATOM 978 N N . LEU A 1 119 ? -0.520 2.876 13.353 1.00 72.75 119 LEU A N 1
ATOM 979 C CA . LEU A 1 119 ? -1.950 3.128 13.593 1.00 72.75 119 LEU A CA 1
ATOM 980 C C . LEU A 1 119 ? -2.394 2.750 15.014 1.00 72.75 119 LEU A C 1
ATOM 982 O O . LEU A 1 119 ? -3.252 3.430 15.585 1.00 72.75 119 LEU A O 1
ATOM 986 N N . TYR A 1 120 ? -1.800 1.695 15.583 1.00 69.75 120 TYR A N 1
ATOM 987 C CA . TYR A 1 120 ? -2.193 1.129 16.878 1.00 69.75 120 TYR A CA 1
ATOM 988 C C . TYR A 1 120 ? -1.505 1.793 18.081 1.00 69.75 120 TYR A C 1
ATOM 990 O O . TYR A 1 120 ? -2.083 1.832 19.166 1.00 69.75 120 TYR A O 1
ATOM 998 N N . LEU A 1 121 ? -0.317 2.380 17.897 1.00 68.06 121 LEU A N 1
ATOM 999 C CA . LEU A 1 121 ? 0.441 3.047 18.967 1.00 68.06 121 LEU A CA 1
ATOM 1000 C C . LEU A 1 121 ? -0.309 4.173 19.724 1.00 68.06 121 LEU A C 1
ATOM 1002 O O . LEU A 1 121 ? -0.189 4.221 20.947 1.00 68.06 121 LEU A O 1
ATOM 1006 N N . PRO A 1 122 ? -1.093 5.072 19.088 1.00 67.38 122 PRO A N 1
ATOM 1007 C CA . PRO A 1 122 ? -1.796 6.144 19.803 1.00 67.38 122 PRO A CA 1
ATOM 1008 C C . PRO A 1 122 ? -3.142 5.719 20.426 1.00 67.38 122 PRO A C 1
ATOM 1010 O O . PRO A 1 122 ? -3.912 6.583 20.854 1.00 67.38 122 PRO A O 1
ATOM 1013 N N . LEU A 1 123 ? -3.491 4.426 20.445 1.00 68.12 123 LEU A N 1
ATOM 1014 C CA . LEU A 1 123 ? -4.821 3.975 20.866 1.00 68.12 123 LEU A CA 1
ATOM 1015 C C . LEU A 1 123 ? -4.935 3.774 22.376 1.00 68.12 123 LEU A C 1
ATOM 1017 O O . LEU A 1 123 ? -4.467 2.786 22.938 1.00 68.12 123 LEU A O 1
ATOM 1021 N N . LYS A 1 124 ? -5.679 4.669 23.025 1.00 65.12 124 LYS A N 1
ATOM 1022 C CA . LYS A 1 124 ? -6.223 4.427 24.364 1.00 65.12 124 LYS A CA 1
ATOM 1023 C C . LYS A 1 124 ? -7.587 3.751 24.231 1.00 65.12 124 LYS A C 1
ATOM 1025 O O . LYS A 1 124 ? -8.463 4.263 23.536 1.00 65.12 124 LYS A O 1
ATOM 1030 N N . ARG A 1 125 ? -7.779 2.612 24.905 1.00 67.25 125 ARG A N 1
ATOM 1031 C CA . ARG A 1 125 ? -9.113 2.014 25.058 1.00 67.25 125 ARG A CA 1
ATOM 1032 C C . ARG A 1 125 ? -9.999 2.928 25.898 1.00 67.25 125 ARG A C 1
ATOM 1034 O O . ARG A 1 125 ? -9.539 3.472 26.897 1.00 67.25 125 ARG A O 1
ATOM 1041 N N . GLU A 1 126 ? -11.283 2.995 25.566 1.00 65.25 126 GLU A N 1
ATOM 1042 C CA . GLU A 1 126 ? -12.266 3.669 26.423 1.00 65.25 126 GLU A CA 1
ATOM 1043 C C . GLU A 1 126 ? -12.720 2.819 27.611 1.00 65.25 126 GLU A C 1
ATOM 1045 O O . GLU A 1 126 ? -13.158 3.344 28.630 1.00 65.25 126 GLU A O 1
ATOM 1050 N N . THR A 1 127 ? -12.639 1.493 27.485 1.00 63.34 127 THR A N 1
ATOM 1051 C CA . THR A 1 127 ? -13.045 0.555 28.535 1.00 63.34 127 THR A CA 1
ATOM 1052 C C . THR A 1 127 ? -11.998 -0.539 28.692 1.00 63.34 127 THR A C 1
ATOM 1054 O O . THR A 1 127 ? -11.380 -0.952 27.713 1.00 63.34 127 THR A O 1
ATOM 1057 N N . GLY A 1 128 ? -11.837 -1.081 29.901 1.00 70.31 128 GLY A N 1
ATOM 1058 C CA . GLY A 1 128 ? -10.977 -2.247 30.160 1.00 70.31 128 GLY A CA 1
ATOM 1059 C C . GLY A 1 128 ? -11.491 -3.571 29.567 1.00 70.31 128 GLY A C 1
ATOM 1060 O O . GLY A 1 128 ? -11.113 -4.634 30.045 1.00 70.31 128 GLY A O 1
ATOM 1061 N N . LYS A 1 129 ? -12.396 -3.529 28.579 1.00 71.75 129 LYS A N 1
ATOM 1062 C CA . LYS A 1 129 ? -13.016 -4.685 27.919 1.00 71.75 129 LYS A CA 1
ATOM 1063 C C . LYS A 1 129 ? -12.852 -4.551 26.402 1.00 71.75 129 LYS A C 1
ATOM 1065 O O . LYS A 1 129 ? -13.220 -3.525 25.840 1.00 71.75 129 LYS A O 1
ATOM 1070 N N . GLY A 1 130 ? -12.365 -5.602 25.748 1.00 78.56 130 GLY A N 1
ATOM 1071 C CA . GLY A 1 130 ? -12.100 -5.633 24.305 1.00 78.56 130 GLY A CA 1
ATOM 1072 C C . GLY A 1 130 ? -10.748 -6.277 23.997 1.00 78.56 130 GLY A C 1
ATOM 1073 O O . GLY A 1 130 ? -10.022 -6.671 24.908 1.00 78.56 130 GLY A O 1
ATOM 1074 N N . ILE A 1 131 ? -10.403 -6.384 22.714 1.00 81.12 131 ILE A N 1
ATOM 1075 C CA . ILE A 1 131 ? -9.132 -6.983 22.273 1.00 81.12 131 ILE A CA 1
ATOM 1076 C C . ILE A 1 131 ? -7.939 -6.071 22.616 1.00 81.12 131 ILE A C 1
ATOM 1078 O O . ILE A 1 131 ? -8.065 -4.850 22.688 1.00 81.12 131 ILE A O 1
ATOM 1082 N N . ASP A 1 132 ? -6.781 -6.685 22.880 1.00 83.69 132 ASP A N 1
ATOM 1083 C CA . ASP A 1 132 ? -5.428 -6.109 22.768 1.00 83.69 132 ASP A CA 1
ATOM 1084 C C . ASP A 1 132 ? -5.214 -5.031 21.675 1.00 83.69 132 ASP A C 1
ATOM 1086 O O . ASP A 1 132 ? -5.205 -5.481 20.535 1.00 83.69 132 ASP A O 1
ATOM 1090 N N . PRO A 1 133 ? -5.004 -3.708 21.853 1.00 81.06 133 PRO A N 1
ATOM 1091 C CA . PRO A 1 133 ? -4.382 -2.920 20.779 1.00 81.06 133 PRO A CA 1
ATOM 1092 C C . PRO A 1 133 ? -3.099 -3.571 20.228 1.00 81.06 133 PRO A C 1
ATOM 1094 O O . PRO A 1 133 ? -2.885 -3.570 19.017 1.00 81.06 133 PRO A O 1
ATOM 1097 N N . PHE A 1 134 ? -2.320 -4.240 21.085 1.00 83.19 134 PHE A N 1
ATOM 1098 C CA . PHE A 1 134 ? -1.185 -5.078 20.697 1.00 83.19 134 PHE A CA 1
ATOM 1099 C C . PHE A 1 134 ? -1.596 -6.333 19.902 1.00 83.19 134 PHE A C 1
ATOM 1101 O O . PHE A 1 134 ? -1.061 -6.581 18.823 1.00 83.19 134 PHE A O 1
ATOM 1108 N N . TYR A 1 135 ? -2.577 -7.114 20.376 1.00 85.06 135 TYR A N 1
ATOM 1109 C CA . TYR A 1 135 ? -3.039 -8.310 19.649 1.00 85.06 135 TYR A CA 1
ATOM 1110 C C . TYR A 1 135 ? -3.744 -7.966 18.329 1.00 85.06 135 TYR A C 1
ATOM 1112 O O . TYR A 1 135 ? -3.546 -8.655 17.334 1.00 85.06 135 TYR A O 1
ATOM 1120 N N . ALA A 1 136 ? -4.522 -6.884 18.289 1.00 84.81 136 ALA A N 1
ATOM 1121 C CA . ALA A 1 136 ? -5.150 -6.355 17.084 1.00 84.81 136 ALA A CA 1
ATOM 1122 C C . ALA A 1 136 ? -4.101 -5.937 16.048 1.00 84.81 136 ALA A C 1
ATOM 1124 O O . ALA A 1 136 ? -4.252 -6.268 14.874 1.00 84.81 136 ALA A O 1
ATOM 1125 N N . MET A 1 137 ? -3.018 -5.280 16.480 1.00 85.00 137 MET A N 1
ATOM 1126 C CA . MET A 1 137 ? -1.871 -4.975 15.626 1.00 85.00 137 MET A CA 1
ATOM 1127 C C . MET A 1 137 ? -1.241 -6.258 15.067 1.00 85.00 137 MET A C 1
ATOM 1129 O O . MET A 1 137 ? -1.088 -6.366 13.854 1.00 85.00 137 MET A O 1
ATOM 1133 N N . LEU A 1 138 ? -0.930 -7.250 15.912 1.00 85.94 138 LEU A N 1
ATOM 1134 C CA . LEU A 1 138 ? -0.327 -8.516 15.469 1.00 85.94 138 LEU A CA 1
ATOM 1135 C C . LEU A 1 138 ? -1.213 -9.287 14.479 1.00 85.94 138 LEU A C 1
ATOM 1137 O O . LEU A 1 138 ? -0.720 -9.739 13.447 1.00 85.94 138 LEU A O 1
ATOM 1141 N N . ILE A 1 139 ? -2.515 -9.414 14.755 1.00 86.94 139 ILE A N 1
ATOM 1142 C CA . ILE A 1 139 ? -3.442 -10.114 13.853 1.00 86.94 139 ILE A CA 1
ATOM 1143 C C . ILE A 1 139 ? -3.596 -9.334 12.545 1.00 86.94 139 ILE A C 1
ATOM 1145 O O . ILE A 1 139 ? -3.554 -9.933 11.475 1.00 86.94 139 ILE A O 1
ATOM 1149 N N . THR A 1 140 ? -3.703 -8.004 12.606 1.00 87.31 140 THR A N 1
ATOM 1150 C CA . THR A 1 140 ? -3.758 -7.163 11.402 1.00 87.31 140 THR A CA 1
ATOM 1151 C C . THR A 1 140 ? -2.507 -7.344 10.556 1.00 87.31 140 THR A C 1
ATOM 1153 O O . THR A 1 140 ? -2.635 -7.566 9.357 1.00 87.31 140 THR A O 1
ATOM 1156 N N . GLN A 1 141 ? -1.312 -7.332 11.151 1.00 85.94 141 GLN A N 1
ATOM 1157 C CA . GLN A 1 141 ? -0.057 -7.588 10.438 1.00 85.94 141 GLN A CA 1
ATOM 1158 C C . GLN A 1 141 ? -0.036 -8.980 9.792 1.00 85.94 141 GLN A C 1
ATOM 1160 O O . GLN A 1 141 ? 0.288 -9.099 8.613 1.00 85.94 141 GLN A O 1
ATOM 1165 N N . GLY A 1 142 ? -0.447 -10.024 10.520 1.00 87.81 142 GLY A N 1
ATOM 1166 C CA . GLY A 1 142 ? -0.525 -11.390 9.991 1.00 87.81 142 GLY A CA 1
ATOM 1167 C C . GLY A 1 142 ? -1.500 -11.528 8.817 1.00 87.81 142 GLY A C 1
ATOM 1168 O O . GLY A 1 142 ? -1.152 -12.114 7.792 1.00 87.81 142 GLY A O 1
ATOM 1169 N N . VAL A 1 143 ? -2.694 -10.936 8.922 1.00 88.62 143 VAL A N 1
ATOM 1170 C CA . VAL A 1 143 ? -3.680 -10.904 7.828 1.00 88.62 143 VAL A CA 1
ATOM 1171 C C . VAL A 1 143 ? -3.163 -10.083 6.648 1.00 88.62 143 VAL A C 1
ATOM 1173 O O . VAL A 1 143 ? -3.307 -10.507 5.507 1.00 88.62 143 VAL A O 1
ATOM 1176 N N . SER A 1 144 ? -2.513 -8.948 6.900 1.00 87.50 144 SER A N 1
ATOM 1177 C CA . SER A 1 144 ? -1.950 -8.092 5.849 1.00 87.50 144 SER A CA 1
ATOM 1178 C C . SER A 1 144 ? -0.843 -8.816 5.087 1.00 87.50 144 SER A C 1
ATOM 1180 O O . SER A 1 144 ? -0.850 -8.816 3.860 1.00 87.50 144 SER A O 1
ATOM 1182 N N . LEU A 1 145 ? 0.056 -9.511 5.789 1.00 86.94 145 LEU A N 1
ATOM 1183 C CA . LEU A 1 145 ? 1.091 -10.345 5.180 1.00 86.94 145 LEU A CA 1
ATOM 1184 C C . LEU A 1 145 ? 0.488 -11.495 4.358 1.00 86.94 145 LEU A C 1
ATOM 1186 O O . LEU A 1 145 ? 0.905 -11.708 3.224 1.00 86.94 145 LEU A O 1
ATOM 1190 N N . LEU A 1 146 ? -0.525 -12.195 4.881 1.00 89.00 146 LEU A N 1
ATOM 1191 C CA . LEU A 1 146 ? -1.237 -13.250 4.147 1.00 89.00 146 LEU A CA 1
ATOM 1192 C C . LEU A 1 146 ? -1.902 -12.720 2.872 1.00 89.00 146 LEU A C 1
ATOM 1194 O O . LEU A 1 146 ? -1.716 -13.296 1.805 1.00 89.00 146 LEU A O 1
ATOM 1198 N N . VAL A 1 147 ? -2.641 -11.612 2.957 1.00 88.31 147 VAL A N 1
ATOM 1199 C CA . VAL A 1 147 ? -3.305 -10.993 1.799 1.00 88.31 147 VAL A CA 1
ATOM 1200 C C . VAL A 1 147 ? -2.272 -10.496 0.784 1.00 88.31 147 VAL A C 1
ATOM 1202 O O . VAL A 1 147 ? -2.468 -10.682 -0.413 1.00 88.31 147 VAL A O 1
ATOM 1205 N N . PHE A 1 148 ? -1.146 -9.934 1.236 1.00 85.31 148 PHE A N 1
ATOM 1206 C CA . PHE A 1 148 ? -0.041 -9.546 0.357 1.00 85.31 148 PHE A CA 1
ATOM 1207 C C . PHE A 1 148 ? 0.550 -10.753 -0.380 1.00 85.31 148 PHE A C 1
ATOM 1209 O O . PHE A 1 148 ? 0.671 -10.716 -1.600 1.00 85.31 148 PHE A O 1
ATOM 1216 N N . ILE A 1 149 ? 0.857 -11.844 0.329 1.00 85.38 149 ILE A N 1
ATOM 1217 C CA . ILE A 1 149 ? 1.401 -13.074 -0.268 1.00 85.38 149 ILE A CA 1
ATOM 1218 C C . I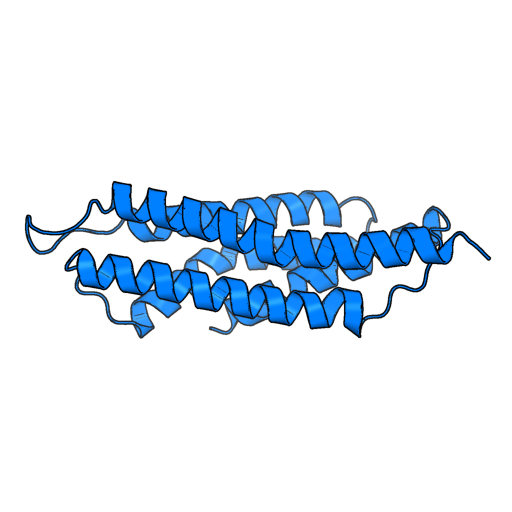LE A 1 149 ? 0.401 -13.704 -1.246 1.00 85.38 149 ILE A C 1
ATOM 1220 O O . ILE A 1 149 ? 0.802 -14.140 -2.319 1.00 85.38 149 ILE A O 1
ATOM 1224 N N . LEU A 1 150 ? -0.896 -13.724 -0.928 1.00 87.69 150 LEU A N 1
ATOM 1225 C CA . LEU A 1 150 ? -1.921 -14.294 -1.808 1.00 87.69 150 LEU A CA 1
ATOM 1226 C C . LEU A 1 150 ? -2.126 -13.460 -3.083 1.00 87.69 150 LEU A C 1
ATOM 1228 O O . LEU A 1 150 ? -2.147 -14.021 -4.180 1.00 87.69 150 LEU A O 1
ATOM 1232 N N . LEU A 1 151 ? -2.247 -12.133 -2.966 1.00 84.75 151 LEU A N 1
ATOM 1233 C CA . LEU A 1 151 ? -2.469 -11.244 -4.115 1.00 84.75 151 LEU A CA 1
ATOM 1234 C C . LEU A 1 151 ? -1.206 -11.070 -4.968 1.00 84.75 151 LEU A C 1
ATOM 1236 O O . LEU A 1 151 ? -1.274 -11.160 -6.191 1.00 84.75 151 LEU A O 1
ATOM 1240 N N . LEU A 1 152 ? -0.047 -10.842 -4.344 1.00 79.38 152 LEU A N 1
ATOM 1241 C CA . LEU A 1 152 ? 1.207 -10.659 -5.073 1.00 79.38 152 LEU A CA 1
ATOM 1242 C C . LEU A 1 152 ? 1.760 -11.997 -5.579 1.00 79.38 152 LEU A C 1
ATOM 1244 O O . LEU A 1 152 ? 2.256 -12.061 -6.695 1.00 79.38 152 LEU A O 1
ATOM 1248 N N . GLY A 1 153 ? 1.655 -13.075 -4.797 1.00 78.38 153 GLY A N 1
ATOM 1249 C CA . GLY A 1 153 ? 2.160 -14.398 -5.173 1.00 78.38 153 GLY A CA 1
ATOM 1250 C C . GLY A 1 153 ? 1.393 -15.032 -6.333 1.00 78.38 153 GLY A C 1
ATOM 1251 O O . GLY A 1 153 ? 2.015 -15.628 -7.207 1.00 78.38 153 GLY A O 1
ATOM 1252 N N . SER A 1 154 ? 0.068 -14.854 -6.401 1.00 80.88 154 SER A N 1
ATOM 1253 C CA . SER A 1 154 ? -0.716 -15.276 -7.575 1.00 80.88 154 SER A CA 1
ATOM 1254 C C . SER A 1 154 ? -0.318 -14.493 -8.830 1.00 80.88 154 SER A C 1
ATOM 1256 O O . SER A 1 154 ? -0.028 -15.098 -9.860 1.00 80.88 154 SER A O 1
ATOM 1258 N N . TYR A 1 155 ? -0.190 -13.168 -8.722 1.00 80.62 155 TYR A N 1
ATOM 1259 C CA . TYR A 1 155 ? 0.269 -12.305 -9.812 1.00 80.62 155 TYR A CA 1
ATOM 1260 C C . TYR A 1 155 ? 1.709 -12.616 -10.277 1.00 80.62 155 TYR A C 1
ATOM 1262 O O . TYR A 1 155 ? 1.976 -12.671 -11.477 1.00 80.62 155 TYR A O 1
ATOM 1270 N N . LEU A 1 156 ? 2.637 -12.873 -9.351 1.00 79.00 156 LEU A N 1
ATOM 1271 C CA . LEU A 1 156 ? 4.012 -13.270 -9.675 1.00 79.00 156 LEU A CA 1
ATOM 1272 C C . LEU A 1 156 ? 4.075 -14.655 -10.329 1.00 79.00 156 LEU A C 1
ATOM 1274 O O . LEU A 1 156 ? 4.915 -14.871 -11.199 1.00 79.00 156 LEU A O 1
ATOM 1278 N N . ASN A 1 157 ? 3.177 -15.574 -9.965 1.00 80.94 157 ASN A N 1
ATOM 1279 C CA . ASN A 1 157 ? 3.054 -16.870 -10.631 1.00 80.94 157 ASN A CA 1
ATOM 1280 C C . ASN A 1 157 ? 2.533 -16.704 -12.074 1.00 80.94 157 ASN A C 1
ATOM 1282 O O . ASN A 1 157 ? 3.139 -17.239 -13.001 1.00 80.94 157 ASN A O 1
ATOM 1286 N N . GLU A 1 158 ? 1.495 -15.880 -12.298 1.00 79.31 158 GLU A N 1
ATOM 1287 C CA . GLU A 1 158 ? 1.052 -15.498 -13.654 1.00 79.31 158 GLU A CA 1
ATOM 1288 C C . GLU A 1 158 ? 2.221 -14.929 -14.479 1.00 79.31 158 GLU A C 1
ATOM 1290 O O . GLU A 1 158 ? 2.510 -15.429 -15.568 1.00 79.31 158 GLU A O 1
ATOM 1295 N N . MET A 1 159 ? 2.952 -13.944 -13.944 1.00 72.88 159 MET A N 1
ATOM 1296 C CA . MET A 1 159 ? 4.136 -13.374 -14.600 1.00 72.88 159 MET A CA 1
ATOM 1297 C C . MET A 1 159 ? 5.220 -14.416 -14.899 1.00 72.88 159 MET A C 1
ATOM 1299 O O . MET A 1 159 ? 5.786 -14.405 -15.990 1.00 72.88 159 MET A O 1
ATOM 1303 N N . GLY A 1 160 ? 5.510 -15.313 -13.954 1.00 73.12 160 GLY A N 1
ATOM 1304 C CA . GLY A 1 160 ? 6.489 -16.383 -14.131 1.00 73.12 160 GLY A CA 1
ATOM 1305 C C . GLY A 1 160 ? 6.108 -17.309 -15.283 1.00 73.12 160 GLY A C 1
ATOM 1306 O O . GLY A 1 160 ? 6.926 -17.561 -16.165 1.00 73.12 160 GLY A O 1
ATOM 1307 N N . THR A 1 161 ? 4.849 -17.755 -15.342 1.00 72.75 161 THR A N 1
ATOM 1308 C CA . THR A 1 161 ? 4.375 -18.605 -16.449 1.00 72.75 161 THR A CA 1
ATOM 1309 C C . THR A 1 161 ? 4.481 -17.914 -17.812 1.00 72.75 161 THR A C 1
ATOM 1311 O O . THR A 1 161 ? 4.886 -18.554 -18.783 1.00 72.75 161 THR A O 1
ATOM 1314 N N . LEU A 1 162 ? 4.218 -16.604 -17.896 1.00 65.81 162 LEU A N 1
ATOM 1315 C CA . LEU A 1 162 ? 4.412 -15.822 -19.124 1.00 65.81 162 LEU A CA 1
ATOM 1316 C C . LEU A 1 162 ? 5.896 -15.737 -19.526 1.00 65.81 162 LEU A C 1
ATOM 1318 O O . LEU A 1 162 ? 6.228 -15.991 -20.680 1.00 65.81 162 LEU A O 1
ATOM 1322 N N . PHE A 1 163 ? 6.796 -15.472 -18.575 1.00 62.00 163 PHE A N 1
ATOM 1323 C CA . PHE A 1 163 ? 8.244 -15.429 -18.823 1.00 62.00 163 PHE A CA 1
ATOM 1324 C C . PHE A 1 163 ? 8.819 -16.769 -19.304 1.00 62.00 163 PHE A C 1
ATOM 1326 O O . PHE A 1 163 ? 9.614 -16.798 -20.240 1.00 62.00 163 PHE A O 1
ATOM 1333 N N . TYR A 1 164 ? 8.427 -17.887 -18.685 1.00 61.56 164 TYR A N 1
ATOM 1334 C CA . TYR A 1 164 ? 8.940 -19.207 -19.068 1.00 61.56 164 TYR A CA 1
ATOM 1335 C C . TYR A 1 164 ? 8.302 -19.754 -20.352 1.00 61.56 164 TYR A C 1
ATOM 1337 O O . TYR A 1 164 ? 8.977 -20.453 -21.103 1.00 61.56 164 TYR A O 1
ATOM 1345 N N . SER A 1 165 ? 7.040 -19.419 -20.643 1.00 57.88 165 SER A N 1
ATOM 1346 C CA . SER A 1 165 ? 6.384 -19.821 -21.899 1.00 57.88 165 SER A CA 1
ATOM 1347 C C . SER A 1 165 ? 6.864 -19.024 -23.120 1.00 57.88 165 SER A C 1
ATOM 1349 O O . SER A 1 165 ? 6.892 -19.572 -24.219 1.00 57.88 165 SER A O 1
ATOM 1351 N N . GLY A 1 166 ? 7.309 -17.774 -22.937 1.00 52.66 166 GLY A N 1
ATOM 1352 C CA . GLY A 1 166 ? 7.876 -16.945 -24.008 1.00 52.66 166 GLY A CA 1
ATOM 1353 C C . GLY A 1 166 ? 9.258 -17.381 -24.516 1.00 52.66 166 GLY A C 1
ATOM 1354 O O . GLY A 1 166 ? 9.649 -16.964 -25.598 1.00 52.66 166 GLY A O 1
ATOM 1355 N N . ASN A 1 167 ? 9.975 -18.238 -23.778 1.00 46.91 167 ASN A N 1
ATOM 1356 C CA . ASN A 1 167 ? 11.309 -18.749 -24.137 1.00 46.91 167 ASN A CA 1
ATOM 1357 C C . ASN A 1 167 ? 11.276 -20.116 -24.865 1.00 46.91 167 ASN A C 1
ATOM 1359 O O . ASN A 1 167 ? 12.282 -20.824 -24.892 1.00 46.91 167 ASN A O 1
ATOM 1363 N N . LEU A 1 168 ? 10.120 -20.522 -25.407 1.00 43.03 168 LEU A N 1
ATOM 1364 C CA . LEU A 1 168 ? 9.922 -21.789 -26.136 1.00 43.03 168 LEU A CA 1
ATOM 1365 C C . LEU A 1 168 ? 9.671 -21.600 -27.649 1.00 43.03 168 LEU A C 1
ATOM 1367 O O . LEU A 1 168 ? 9.169 -22.518 -28.302 1.00 43.03 168 LEU A O 1
ATOM 1371 N N . LEU A 1 169 ? 10.020 -20.430 -28.197 1.00 40.31 169 LEU A N 1
ATOM 1372 C CA . LEU A 1 169 ? 9.977 -20.091 -29.627 1.00 40.31 169 LEU A CA 1
ATOM 1373 C C . LEU A 1 169 ? 11.332 -19.537 -30.089 1.00 40.31 169 LEU A C 1
ATOM 1375 O O . LEU A 1 169 ? 11.874 -18.678 -29.361 1.00 40.31 169 LEU A O 1
#

Sequence (169 aa):
LLVILIYAFFFPLMFYVGLLRMKEEILLPGDFTFLQYVMKPFFLFLLFFAVNYGVIYFFYTVGKVKMDGFTLLARYGSILTLPTLLLLIAFLSSFITPFFPEFFGFLASMGLFTVLSFLYLPLKRETGKGIDPFYAMLITQGVSLLVFILLLGSYLNEMGTLFYSGNLL

Foldseek 3Di:
DVLLLLLLQLLLVLVLLLVVVCCVVVVQDDDSDCCLRGVLSSVLSVVLVVVLLVLLVVQCVQLQFPDDSVNSVVLLSVLSNVLSVLSVVQSVCCVVDSPRSVVSSVVSVVSVLVSLLVSLVVTDRPDPDGDDSVVSSVVSSVVSVVSCCVSVVVSVVVVVCNSVVSVPD

pLDDT: mean 80.45, std 10.22, range [40.31, 94.19]